Protein AF-A0A4Z2E9A9-F1 (afdb_monomer_lite)

Structure (mmCIF, N/CA/C/O backbone):
data_AF-A0A4Z2E9A9-F1
#
_entry.id   AF-A0A4Z2E9A9-F1
#
loop_
_atom_site.group_PDB
_atom_site.id
_atom_site.type_symbol
_atom_site.label_atom_id
_atom_site.label_alt_id
_atom_site.label_comp_id
_atom_site.label_asym_id
_atom_site.label_entity_id
_atom_site.label_seq_id
_atom_site.pdbx_PDB_ins_code
_atom_site.Cartn_x
_atom_site.Cartn_y
_atom_site.Cartn_z
_atom_site.occupancy
_atom_site.B_iso_or_equiv
_atom_site.auth_seq_id
_atom_site.auth_comp_id
_atom_site.auth_asym_id
_atom_site.auth_atom_id
_atom_site.pdbx_PDB_model_num
ATOM 1 N N . MET A 1 1 ? -1.403 -3.899 1.036 1.00 85.69 1 MET A N 1
ATOM 2 C CA . MET A 1 1 ? -2.211 -3.159 2.033 1.00 85.69 1 MET A CA 1
ATOM 3 C C . MET A 1 1 ? -3.694 -3.458 1.893 1.00 85.69 1 MET A C 1
ATOM 5 O O . MET A 1 1 ? -4.265 -3.889 2.880 1.00 85.69 1 MET A O 1
ATOM 9 N N . GLU A 1 2 ? -4.289 -3.338 0.698 1.00 89.44 2 GLU A N 1
ATOM 10 C CA . GLU A 1 2 ? -5.699 -3.703 0.444 1.00 89.44 2 GLU A CA 1
ATOM 11 C C . GLU A 1 2 ? -6.077 -5.067 1.043 1.00 89.44 2 GLU A C 1
ATOM 13 O O . GL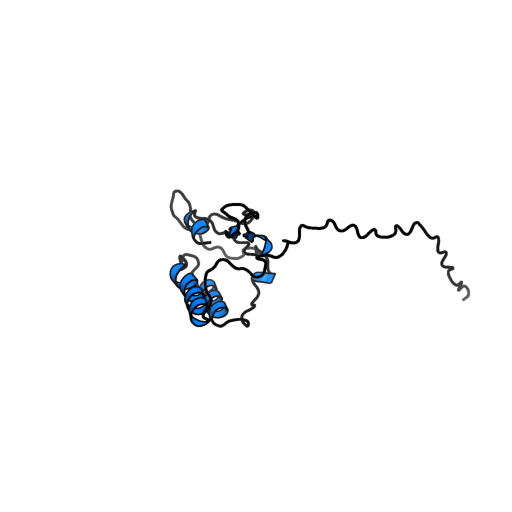U A 1 2 ? -6.963 -5.142 1.886 1.00 89.44 2 GLU A O 1
ATOM 18 N N . PHE A 1 3 ? -5.313 -6.122 0.733 1.00 89.25 3 PHE A N 1
ATOM 19 C CA . PHE A 1 3 ? -5.528 -7.458 1.303 1.00 89.25 3 PHE A CA 1
ATOM 20 C C . PHE A 1 3 ? -5.547 -7.482 2.843 1.00 89.25 3 PHE A C 1
ATOM 22 O O . PHE A 1 3 ? -6.377 -8.162 3.437 1.00 89.25 3 PHE A O 1
ATOM 29 N N . VAL A 1 4 ? -4.676 -6.719 3.510 1.00 87.12 4 VAL A N 1
ATOM 30 C CA . VAL A 1 4 ? -4.646 -6.648 4.982 1.00 87.12 4 VAL A CA 1
ATOM 31 C C . VAL A 1 4 ? -5.942 -6.023 5.509 1.00 87.12 4 VAL A C 1
ATOM 33 O O . VAL A 1 4 ? -6.537 -6.540 6.450 1.00 87.12 4 VAL A O 1
ATOM 36 N N . HIS A 1 5 ? -6.441 -4.981 4.844 1.00 87.56 5 HIS A N 1
ATOM 37 C CA . HIS A 1 5 ? -7.685 -4.318 5.232 1.00 87.56 5 HIS A CA 1
ATOM 38 C C . HIS A 1 5 ? -8.920 -5.185 4.923 1.00 87.56 5 HIS A C 1
ATOM 40 O O . HIS A 1 5 ? -9.870 -5.173 5.699 1.00 87.56 5 HIS A O 1
ATOM 46 N N . THR A 1 6 ? -8.894 -6.034 3.881 1.00 87.69 6 THR A N 1
ATOM 47 C CA . THR A 1 6 ? -9.963 -7.041 3.660 1.00 87.69 6 THR A CA 1
ATOM 48 C C . THR A 1 6 ? -10.072 -8.068 4.789 1.00 87.69 6 THR A C 1
ATOM 50 O O . THR A 1 6 ? -11.108 -8.706 4.949 1.00 87.69 6 THR A O 1
ATOM 53 N N . ARG A 1 7 ? -9.012 -8.217 5.592 1.00 88.44 7 ARG A N 1
ATOM 54 C CA . ARG A 1 7 ? -8.975 -9.052 6.799 1.00 88.44 7 ARG A CA 1
ATOM 55 C C . ARG A 1 7 ? -9.305 -8.260 8.069 1.00 88.44 7 ARG A C 1
ATOM 57 O O . ARG A 1 7 ? -8.979 -8.724 9.152 1.00 88.44 7 ARG A O 1
ATOM 64 N N . SER A 1 8 ? -9.900 -7.073 7.938 1.00 87.06 8 SER A N 1
ATOM 65 C CA . SER A 1 8 ? -10.233 -6.170 9.047 1.00 87.06 8 SER A CA 1
ATOM 66 C C . SER A 1 8 ? -9.033 -5.662 9.860 1.00 87.06 8 SER A C 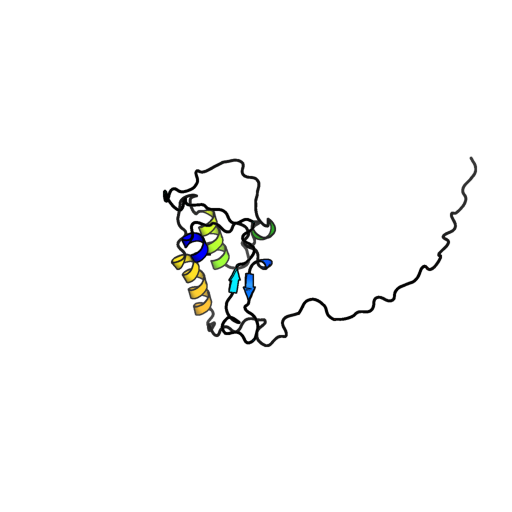1
ATOM 68 O O . SER A 1 8 ? -9.199 -5.171 10.977 1.00 87.06 8 SER A O 1
ATOM 70 N N . LEU A 1 9 ? -7.817 -5.715 9.304 1.00 86.19 9 LEU A N 1
ATOM 71 C CA . LEU A 1 9 ? -6.591 -5.279 9.977 1.00 86.19 9 LEU A CA 1
ATOM 72 C C . LEU A 1 9 ? -6.044 -3.973 9.388 1.00 86.19 9 LEU A C 1
ATOM 74 O O . LEU A 1 9 ? -6.001 -3.790 8.173 1.00 86.19 9 LEU A O 1
ATOM 78 N N . ILE A 1 10 ? -5.533 -3.104 10.258 1.00 85.56 10 ILE A N 1
ATOM 79 C CA . ILE A 1 10 ? -4.624 -2.006 9.909 1.00 85.56 10 ILE A CA 1
ATOM 80 C C . ILE A 1 10 ? -3.206 -2.377 10.332 1.00 85.56 10 ILE A C 1
ATOM 82 O O . ILE A 1 10 ? -2.979 -2.839 11.446 1.00 85.56 10 ILE A O 1
ATOM 86 N N . TYR A 1 11 ? -2.237 -2.167 9.446 1.00 82.56 11 TYR A N 1
ATOM 87 C CA . TYR A 1 11 ? -0.860 -2.627 9.651 1.00 82.56 11 TYR A CA 1
ATOM 88 C C . TYR A 1 11 ? -0.020 -1.707 10.563 1.00 82.56 11 TYR A C 1
ATOM 90 O O . TYR A 1 11 ? 0.796 -2.184 11.341 1.00 82.56 11 TYR A O 1
ATOM 98 N N . ARG A 1 12 ? -0.269 -0.390 10.521 1.00 83.56 12 ARG A N 1
ATOM 99 C CA . ARG A 1 12 ? 0.315 0.670 11.378 1.00 83.56 12 ARG A CA 1
ATOM 100 C C . ARG A 1 12 ? 1.842 0.864 11.376 1.00 83.56 12 ARG A C 1
ATOM 102 O O . ARG A 1 12 ? 2.274 1.899 11.868 1.00 83.56 12 ARG A O 1
ATOM 109 N N . ASP A 1 13 ? 2.649 -0.026 10.799 1.00 81.25 13 ASP A N 1
ATOM 110 C CA . ASP A 1 13 ? 4.117 0.130 10.762 1.00 81.25 13 ASP A CA 1
ATOM 111 C C . ASP A 1 13 ? 4.704 -0.001 9.353 1.00 81.25 13 ASP A C 1
ATOM 113 O O . ASP A 1 13 ? 5.569 -0.827 9.070 1.00 81.25 13 ASP A O 1
ATOM 117 N N . VAL A 1 14 ? 4.192 0.813 8.426 1.00 81.06 14 VAL A N 1
ATOM 118 C CA . VAL A 1 14 ? 4.678 0.846 7.041 1.00 81.06 14 VAL A CA 1
ATOM 119 C C . VAL A 1 14 ? 6.095 1.417 7.008 1.00 81.06 14 VAL A C 1
ATOM 121 O O . VAL A 1 14 ? 6.292 2.617 7.199 1.00 81.06 14 VAL A O 1
ATOM 124 N N . LYS A 1 15 ? 7.072 0.553 6.730 1.00 79.75 15 LYS A N 1
ATOM 125 C CA . LYS A 1 15 ? 8.484 0.908 6.576 1.00 79.75 15 LYS A CA 1
ATOM 126 C C . LYS A 1 15 ? 9.186 -0.091 5.638 1.00 79.75 15 LYS A C 1
ATOM 128 O O . LYS A 1 15 ? 8.792 -1.258 5.654 1.00 79.75 15 LYS A O 1
ATOM 133 N N . PRO A 1 16 ? 10.170 0.319 4.811 1.00 82.69 16 PRO A N 1
ATOM 134 C CA . PRO A 1 16 ? 10.850 -0.541 3.836 1.00 82.69 16 PRO A CA 1
ATOM 135 C C . PRO A 1 16 ? 11.395 -1.843 4.425 1.00 82.69 16 PRO A C 1
ATOM 137 O O . PRO A 1 16 ? 11.359 -2.875 3.769 1.00 82.69 16 PRO A O 1
ATOM 140 N N . GLU A 1 17 ? 11.842 -1.811 5.679 1.00 84.88 17 GLU A N 1
ATOM 141 C CA . GLU A 1 17 ? 12.412 -2.955 6.393 1.00 84.88 17 GLU A CA 1
ATOM 142 C C . GLU A 1 17 ? 11.396 -4.092 6.594 1.00 84.88 17 GLU A C 1
ATOM 144 O O . GLU A 1 17 ? 11.781 -5.252 6.724 1.00 84.88 17 GLU A O 1
ATOM 149 N N . ASN A 1 18 ? 10.098 -3.771 6.574 1.00 88.88 18 ASN A N 1
ATOM 150 C CA . ASN A 1 18 ? 9.017 -4.741 6.710 1.00 88.88 18 ASN A CA 1
ATOM 151 C C . ASN A 1 18 ? 8.511 -5.301 5.367 1.00 88.88 18 ASN A C 1
ATOM 153 O O . ASN A 1 18 ? 7.562 -6.092 5.345 1.00 88.88 18 ASN A O 1
ATOM 157 N N . PHE A 1 19 ? 9.123 -4.907 4.248 1.00 91.25 19 PHE A N 1
ATOM 158 C CA . PHE A 1 19 ? 8.822 -5.442 2.925 1.00 91.25 19 PHE A CA 1
ATOM 159 C C . PHE A 1 19 ? 9.995 -6.287 2.437 1.00 91.25 19 PHE A C 1
ATOM 161 O O . PHE A 1 19 ? 11.098 -5.787 2.234 1.00 91.25 19 PHE A O 1
ATOM 168 N N . LEU A 1 20 ? 9.755 -7.581 2.235 1.00 90.31 20 LEU A N 1
ATOM 169 C CA . LEU A 1 20 ? 10.768 -8.524 1.771 1.00 90.31 20 LEU A CA 1
ATOM 170 C C . LEU A 1 20 ? 10.451 -9.018 0.366 1.00 90.31 20 LEU A C 1
ATOM 172 O O . LEU A 1 20 ? 9.293 -9.195 0.005 1.00 90.31 20 LEU A O 1
ATOM 176 N N . VAL A 1 21 ? 11.492 -9.292 -0.410 1.00 90.25 21 VAL A N 1
ATOM 177 C CA . VAL A 1 21 ? 11.375 -9.946 -1.715 1.00 90.25 21 VAL A CA 1
ATOM 178 C C . VAL A 1 21 ? 11.498 -11.458 -1.522 1.00 90.25 21 VAL A C 1
ATOM 180 O O . VAL A 1 21 ? 12.251 -11.927 -0.664 1.00 90.25 21 VAL A O 1
ATOM 183 N N . GLY A 1 22 ? 10.748 -12.245 -2.296 1.00 87.06 22 GLY A N 1
ATOM 184 C CA . GLY A 1 22 ? 10.853 -13.702 -2.237 1.00 87.06 22 GLY A CA 1
ATOM 185 C C . GLY A 1 22 ? 12.259 -14.224 -2.562 1.00 87.06 22 GLY A C 1
ATOM 186 O O . GLY A 1 22 ? 13.059 -13.578 -3.234 1.00 87.06 22 GLY A O 1
ATOM 187 N N . ARG A 1 23 ? 12.564 -15.439 -2.089 1.00 85.69 23 ARG A N 1
ATOM 188 C CA . ARG A 1 23 ? 13.898 -16.040 -2.255 1.00 85.69 23 ARG A CA 1
ATOM 189 C C . ARG A 1 23 ? 14.266 -16.212 -3.740 1.00 85.69 23 ARG A C 1
ATOM 191 O O . ARG A 1 23 ? 13.400 -16.683 -4.493 1.00 85.69 23 ARG A O 1
ATOM 198 N N . PRO A 1 24 ? 15.525 -15.930 -4.136 1.00 84.19 24 PRO A N 1
ATOM 199 C CA . PRO A 1 24 ? 16.020 -16.210 -5.483 1.00 84.19 24 PRO A CA 1
ATOM 200 C C . PRO A 1 24 ? 15.788 -17.670 -5.882 1.00 84.19 24 PRO A C 1
ATOM 202 O O . PRO A 1 24 ? 15.933 -18.571 -5.054 1.00 84.19 24 PRO A O 1
ATOM 205 N N . GLY A 1 25 ? 15.389 -17.907 -7.132 1.00 82.25 25 GLY A N 1
ATOM 206 C CA . GLY A 1 25 ? 15.112 -19.250 -7.655 1.00 82.25 25 GLY A CA 1
ATOM 207 C C . GLY A 1 25 ? 13.760 -19.839 -7.232 1.00 82.25 25 GLY A C 1
ATOM 208 O O . GLY A 1 25 ? 13.414 -20.943 -7.645 1.00 82.25 25 GLY A O 1
ATOM 209 N N . SER A 1 26 ? 12.958 -19.122 -6.435 1.00 88.31 26 SER A N 1
ATOM 210 C CA . SER A 1 26 ? 11.581 -19.525 -6.127 1.00 88.31 26 SER A CA 1
ATOM 211 C C . SER A 1 26 ? 10.576 -18.892 -7.093 1.00 88.31 26 SER A C 1
ATOM 213 O O . SER A 1 26 ? 10.782 -17.784 -7.585 1.00 88.31 26 SER A O 1
ATOM 215 N N . LYS A 1 27 ? 9.403 -19.522 -7.267 1.00 88.19 27 LYS A N 1
ATOM 216 C CA . LYS A 1 27 ? 8.270 -18.945 -8.027 1.00 88.19 27 LYS A CA 1
ATOM 217 C C . LYS A 1 27 ? 7.798 -17.579 -7.499 1.00 88.19 27 LYS A C 1
ATOM 219 O O . LYS A 1 27 ? 7.030 -16.901 -8.166 1.00 88.19 27 LYS A O 1
ATOM 224 N N . ARG A 1 28 ? 8.217 -17.187 -6.289 1.00 86.56 28 ARG A N 1
ATOM 225 C CA . ARG A 1 28 ? 7.824 -15.938 -5.621 1.00 86.56 28 ARG A CA 1
ATOM 226 C C . ARG A 1 28 ? 8.952 -14.908 -5.570 1.00 86.56 28 ARG A C 1
ATOM 228 O O . ARG A 1 28 ? 8.810 -13.927 -4.850 1.00 86.56 28 ARG A O 1
ATOM 235 N N . GLN A 1 29 ? 10.053 -15.109 -6.301 1.00 86.56 29 GLN A N 1
ATOM 236 C CA . GLN A 1 29 ? 11.220 -14.217 -6.258 1.00 86.56 29 GLN A CA 1
ATOM 237 C C . GLN A 1 29 ? 10.919 -12.766 -6.668 1.00 86.56 29 GLN A C 1
ATOM 239 O O . GLN A 1 29 ? 11.644 -11.867 -6.276 1.00 86.56 29 GLN A O 1
ATOM 244 N N . HIS A 1 30 ? 9.847 -12.526 -7.429 1.00 85.94 30 HIS A N 1
ATOM 245 C CA . HIS A 1 30 ? 9.408 -11.183 -7.834 1.00 85.94 30 HIS A CA 1
ATOM 246 C C . HIS A 1 30 ? 8.219 -10.667 -7.009 1.00 85.94 30 HIS A C 1
ATOM 248 O O . HIS A 1 30 ? 7.629 -9.639 -7.320 1.00 85.94 30 HIS A O 1
ATOM 254 N N . THR A 1 31 ? 7.811 -11.401 -5.972 1.00 88.19 31 THR A N 1
ATOM 255 C CA . THR A 1 31 ? 6.717 -10.996 -5.088 1.00 88.19 31 THR A CA 1
ATOM 256 C C . THR A 1 31 ? 7.277 -10.232 -3.894 1.00 88.19 31 THR A C 1
ATOM 258 O O . THR A 1 31 ? 8.219 -10.701 -3.257 1.00 88.19 31 THR A O 1
ATOM 261 N N . ILE A 1 32 ? 6.660 -9.091 -3.578 1.00 89.69 32 ILE A N 1
ATOM 262 C CA . ILE A 1 32 ? 6.896 -8.347 -2.339 1.00 89.69 32 ILE A CA 1
ATOM 263 C C . ILE A 1 32 ? 5.962 -8.892 -1.255 1.00 89.69 32 ILE A C 1
ATOM 265 O O . ILE A 1 32 ? 4.742 -8.957 -1.431 1.00 89.69 32 ILE A O 1
ATOM 269 N N . HIS A 1 33 ? 6.533 -9.262 -0.117 1.00 91.56 33 HIS A N 1
ATOM 270 C CA . HIS A 1 33 ? 5.843 -9.768 1.061 1.00 91.56 33 HIS A CA 1
ATOM 271 C C . HIS A 1 33 ? 5.897 -8.735 2.175 1.00 91.56 33 HIS A C 1
ATOM 273 O O . HIS A 1 33 ? 6.923 -8.099 2.385 1.00 91.56 33 HIS A O 1
ATOM 279 N N . ILE A 1 34 ? 4.800 -8.607 2.914 1.00 90.69 34 ILE A N 1
ATOM 280 C CA . ILE A 1 34 ? 4.731 -7.784 4.123 1.00 90.69 34 ILE A CA 1
ATOM 281 C C . ILE A 1 34 ? 4.955 -8.706 5.321 1.00 90.69 34 ILE A C 1
ATOM 283 O O . ILE A 1 34 ? 4.315 -9.757 5.408 1.00 90.69 34 ILE A O 1
ATOM 287 N N . ILE A 1 35 ? 5.852 -8.320 6.223 1.00 90.44 35 ILE A N 1
ATOM 288 C CA . ILE A 1 35 ? 6.155 -9.036 7.470 1.00 90.44 35 ILE A CA 1
ATOM 289 C C . ILE A 1 35 ? 5.880 -8.147 8.689 1.00 90.44 35 ILE A C 1
ATOM 291 O O . ILE A 1 35 ? 5.406 -7.033 8.532 1.00 90.44 35 ILE A O 1
ATOM 295 N N . ASP A 1 36 ? 6.158 -8.635 9.898 1.00 87.88 36 ASP A N 1
ATOM 296 C CA . ASP A 1 36 ? 6.070 -7.863 11.147 1.00 87.88 36 ASP A CA 1
ATOM 297 C C . ASP A 1 36 ? 4.698 -7.205 11.398 1.00 87.88 36 ASP A C 1
ATOM 299 O O . ASP A 1 36 ? 4.498 -6.000 11.269 1.00 87.88 36 ASP A O 1
ATOM 303 N N . PHE A 1 37 ? 3.719 -8.031 11.773 1.00 88.12 37 PHE A N 1
ATOM 304 C CA . PHE A 1 37 ? 2.381 -7.583 12.171 1.00 88.12 37 PHE A CA 1
ATOM 305 C C . PHE A 1 37 ? 2.300 -7.245 13.671 1.00 88.12 37 PHE A C 1
ATOM 307 O O . PHE A 1 37 ? 1.198 -7.146 14.207 1.00 88.12 37 PHE A O 1
ATOM 314 N N . GLY A 1 38 ? 3.430 -7.054 14.366 1.00 87.00 38 GLY A N 1
ATOM 315 C CA . GLY A 1 38 ? 3.452 -6.807 15.816 1.00 87.00 38 GLY A CA 1
ATOM 316 C C . GLY A 1 38 ? 2.718 -5.529 16.237 1.00 87.00 38 GLY A C 1
ATOM 317 O O . GLY A 1 38 ? 2.191 -5.440 17.344 1.00 87.00 38 GLY A O 1
ATOM 318 N N . LEU A 1 39 ? 2.620 -4.554 15.327 1.00 83.12 39 LEU A N 1
ATOM 319 C CA . LEU A 1 39 ? 1.835 -3.334 15.502 1.00 83.12 39 LEU A CA 1
ATOM 320 C C . LEU A 1 39 ? 0.502 -3.366 14.753 1.00 83.12 39 LEU A C 1
ATOM 322 O O . LEU A 1 39 ? -0.248 -2.393 14.829 1.00 83.12 39 LEU A O 1
ATOM 326 N N . ALA A 1 40 ? 0.144 -4.454 14.074 1.00 87.38 40 ALA A N 1
ATOM 327 C CA . ALA A 1 40 ? -1.150 -4.536 13.417 1.00 87.38 40 ALA A CA 1
ATOM 328 C C . ALA A 1 40 ? -2.286 -4.476 14.449 1.00 87.38 40 ALA A C 1
ATOM 330 O O . ALA A 1 40 ? -2.127 -4.827 15.619 1.00 87.38 40 ALA A O 1
ATOM 331 N N . LYS A 1 41 ? -3.438 -3.957 14.039 1.00 85.44 41 LYS A N 1
ATOM 332 C CA . LYS A 1 41 ? -4.615 -3.876 14.898 1.00 85.44 41 LYS A CA 1
ATOM 333 C C . LYS A 1 41 ? -5.876 -4.116 14.092 1.00 85.44 41 LYS A C 1
ATOM 335 O O . LYS A 1 41 ? -5.989 -3.641 12.971 1.00 85.44 41 LYS A O 1
ATOM 340 N N . GLU A 1 42 ? -6.835 -4.801 14.689 1.00 87.00 42 GLU A N 1
ATOM 341 C CA . GLU A 1 42 ? -8.172 -4.912 14.131 1.00 87.00 42 GLU A CA 1
ATOM 342 C C . GLU A 1 42 ? -8.903 -3.565 14.201 1.00 87.00 42 GLU A C 1
ATOM 344 O O . GLU A 1 42 ? -8.980 -2.932 15.261 1.00 87.00 42 GLU A O 1
ATOM 349 N N . TYR A 1 43 ? -9.365 -3.090 13.045 1.00 84.94 43 TYR A N 1
ATOM 350 C CA . TYR A 1 43 ? -10.068 -1.810 12.916 1.00 84.94 43 TYR A CA 1
ATOM 351 C C . TYR A 1 43 ? -11.564 -1.984 12.646 1.00 84.94 43 TYR A C 1
ATOM 353 O O . TYR A 1 43 ? -12.338 -1.067 12.915 1.00 84.94 43 TYR A O 1
ATOM 361 N N . ILE A 1 44 ? -11.968 -3.164 12.176 1.00 87.00 44 ILE A N 1
ATOM 362 C CA . ILE A 1 44 ? -13.359 -3.576 12.012 1.00 87.00 44 ILE A CA 1
ATOM 363 C C . ILE A 1 44 ? -13.547 -4.863 12.803 1.00 87.00 44 ILE A C 1
ATOM 365 O O . ILE A 1 44 ? -12.834 -5.830 12.574 1.00 87.00 44 ILE A O 1
ATOM 369 N N . ASP A 1 45 ? -14.518 -4.885 13.703 1.00 86.00 45 ASP A N 1
ATOM 370 C CA . ASP A 1 45 ? -14.920 -6.105 14.395 1.00 86.00 45 ASP A CA 1
ATOM 371 C C . ASP A 1 45 ? -15.355 -7.172 13.363 1.00 86.00 45 ASP A C 1
ATOM 373 O O . ASP A 1 45 ? -16.175 -6.883 12.480 1.00 86.00 45 ASP A O 1
ATOM 377 N N . PRO A 1 46 ? -14.801 -8.394 13.409 1.00 81.81 46 PRO A N 1
ATOM 378 C CA . PRO A 1 46 ? -15.003 -9.381 12.360 1.00 81.81 46 PRO A CA 1
ATOM 379 C C . PRO A 1 46 ? -16.420 -9.960 12.390 1.00 81.81 46 PRO A C 1
ATOM 381 O O . PRO A 1 46 ? -16.909 -10.378 11.334 1.00 81.81 46 PRO A O 1
ATOM 384 N N . GLU A 1 47 ? -17.076 -9.931 13.550 1.00 87.94 47 GLU A N 1
ATOM 385 C CA . GLU A 1 47 ? -18.420 -10.443 13.795 1.00 87.94 47 GLU A CA 1
ATOM 386 C C . GLU A 1 47 ? -19.462 -9.340 13.592 1.00 87.94 47 GLU A C 1
ATOM 388 O O . GLU A 1 47 ? -20.367 -9.480 12.771 1.00 87.94 47 GLU A O 1
ATOM 393 N N . THR A 1 48 ? -19.295 -8.192 14.254 1.00 89.62 48 THR A N 1
ATOM 394 C CA . THR A 1 48 ? -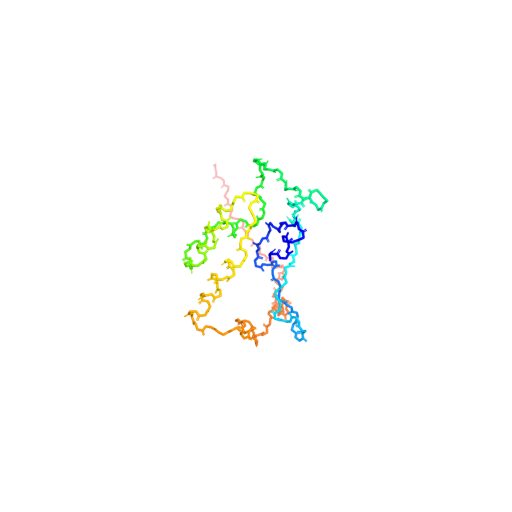20.288 -7.105 14.200 1.00 89.62 48 THR A CA 1
ATOM 395 C C . THR A 1 48 ? -20.131 -6.187 12.989 1.00 89.62 48 THR A C 1
ATOM 397 O O . THR A 1 48 ? -21.005 -5.357 12.732 1.00 89.62 48 THR A O 1
ATOM 400 N N . LYS A 1 49 ? -19.014 -6.293 12.253 1.00 85.81 49 LYS A N 1
ATOM 401 C CA . LYS A 1 49 ? -18.608 -5.384 11.162 1.00 85.81 49 LYS A CA 1
ATOM 402 C C . LYS A 1 49 ? -18.566 -3.909 11.563 1.00 85.81 49 LYS A C 1
ATOM 404 O O . LYS A 1 49 ? -18.493 -3.034 10.700 1.00 85.81 49 LYS A O 1
ATOM 409 N N . LYS A 1 50 ? -18.571 -3.611 12.866 1.00 87.75 50 LYS A N 1
ATOM 410 C CA . LYS A 1 50 ? -18.475 -2.244 13.373 1.00 87.75 50 LYS A CA 1
ATOM 411 C C . LYS A 1 50 ? -17.028 -1.787 13.383 1.00 87.75 50 LYS A C 1
ATOM 413 O O . LYS A 1 50 ? -16.127 -2.505 13.812 1.00 87.75 50 LYS A O 1
ATOM 418 N N . HIS A 1 51 ? -16.819 -0.561 12.929 1.00 88.88 51 HIS A N 1
ATOM 419 C CA . HIS A 1 51 ? -15.521 0.084 13.000 1.00 88.88 51 HIS A CA 1
ATOM 420 C C . HIS A 1 51 ? -15.183 0.457 14.449 1.00 88.88 51 HIS A C 1
ATOM 422 O O . HIS A 1 51 ? -16.071 0.796 15.237 1.00 88.88 51 HIS A O 1
ATOM 428 N N . ILE A 1 52 ? -13.895 0.446 14.797 1.00 86.50 52 ILE A N 1
ATOM 429 C CA . ILE A 1 52 ? -13.432 0.967 16.086 1.00 86.50 52 ILE A CA 1
ATOM 430 C C . ILE A 1 52 ? -13.911 2.417 16.269 1.00 86.50 52 ILE A C 1
ATOM 432 O O . ILE A 1 52 ? -13.929 3.173 15.300 1.00 86.50 52 ILE A O 1
ATOM 436 N N . PRO A 1 53 ? -14.295 2.843 17.480 1.00 84.56 53 PRO A N 1
ATOM 437 C CA . PRO A 1 53 ? -14.656 4.233 17.716 1.00 84.56 53 PRO A CA 1
ATOM 438 C C . PRO A 1 53 ? -13.418 5.129 17.636 1.00 84.56 53 PRO A C 1
ATOM 440 O O . PRO A 1 53 ? -12.306 4.717 17.996 1.00 84.56 53 PRO A O 1
ATOM 443 N N . TYR A 1 54 ? -13.628 6.371 17.205 1.00 80.75 54 TYR A N 1
ATOM 444 C CA . TYR A 1 54 ? -12.609 7.410 17.282 1.00 80.75 54 TYR A CA 1
ATOM 445 C C . TYR A 1 54 ? -12.171 7.615 18.741 1.00 80.75 54 TYR A C 1
ATOM 447 O O . TYR A 1 54 ? -12.985 7.545 19.664 1.00 80.75 54 TYR A O 1
ATOM 455 N N . ARG A 1 55 ? -10.869 7.819 18.965 1.00 78.06 55 ARG A N 1
ATOM 456 C CA . ARG A 1 55 ? -10.301 8.122 20.286 1.00 78.06 55 ARG A CA 1
ATOM 457 C C . ARG A 1 55 ? -9.196 9.158 20.142 1.00 78.06 55 ARG A C 1
ATOM 459 O O . ARG A 1 55 ? -8.235 8.917 19.412 1.00 78.06 55 ARG A O 1
ATOM 466 N N . GLU A 1 56 ? -9.305 10.247 20.890 1.00 71.88 56 GLU A N 1
ATOM 467 C CA . GLU A 1 56 ? -8.251 11.255 21.024 1.00 71.88 56 GLU A CA 1
ATOM 468 C C . GLU A 1 56 ? -7.144 10.764 21.982 1.00 71.88 56 GLU A C 1
ATOM 470 O O . GLU A 1 56 ? -7.330 9.801 22.729 1.00 71.88 56 GLU A O 1
ATOM 475 N N . HIS A 1 57 ? -5.960 11.384 21.926 1.00 67.25 57 HIS A N 1
ATOM 476 C CA . HIS A 1 57 ? -4.797 11.086 22.788 1.00 67.25 57 HIS A CA 1
ATOM 477 C C . HIS A 1 57 ? -4.167 9.686 22.649 1.00 67.25 57 HIS A C 1
ATOM 479 O O . HIS A 1 57 ? -3.663 9.103 23.611 1.00 67.25 57 HIS A O 1
ATOM 485 N N . LYS A 1 58 ? -4.125 9.132 21.435 1.00 64.50 58 LYS A N 1
ATOM 486 C CA . LYS A 1 58 ? -3.274 7.966 21.149 1.00 64.50 58 LYS A CA 1
ATOM 487 C C . LYS A 1 58 ? -1.802 8.380 21.172 1.00 64.50 58 LYS A C 1
ATOM 489 O O . LYS A 1 58 ? -1.427 9.342 20.506 1.00 64.50 58 LYS A O 1
ATOM 494 N N . SER A 1 59 ? -0.961 7.617 21.870 1.00 58.81 59 SER A N 1
ATOM 495 C CA . SER A 1 59 ? 0.487 7.703 21.680 1.00 58.81 59 SER A CA 1
ATOM 496 C C . SER A 1 59 ? 0.821 7.455 20.207 1.00 58.81 59 SER A C 1
ATOM 498 O O . SER A 1 59 ? 0.226 6.585 19.559 1.00 58.81 59 SER A O 1
ATOM 500 N N . LEU A 1 60 ? 1.743 8.252 19.660 1.00 60.19 60 LEU A N 1
ATOM 501 C CA . LEU A 1 60 ? 2.223 8.073 18.293 1.00 60.19 60 LEU A CA 1
ATOM 502 C C . LEU A 1 60 ? 2.788 6.646 18.181 1.00 60.19 60 LEU A C 1
ATOM 504 O O . LEU A 1 60 ? 3.701 6.282 18.919 1.00 60.19 60 LEU A O 1
ATOM 508 N N . THR A 1 61 ? 2.213 5.821 17.308 1.00 62.06 61 THR A N 1
ATOM 509 C CA . THR A 1 61 ? 2.670 4.443 17.068 1.00 62.06 61 THR A CA 1
ATOM 510 C C . THR A 1 61 ? 3.133 4.325 15.620 1.00 62.06 61 THR A C 1
ATOM 512 O O . THR A 1 61 ? 2.508 4.906 14.737 1.00 62.06 61 THR A O 1
ATOM 515 N N . GLY A 1 62 ? 4.237 3.610 15.390 1.00 61.81 62 GLY A N 1
ATOM 516 C CA . GLY A 1 62 ? 4.877 3.473 14.077 1.00 61.81 62 GLY A CA 1
ATOM 517 C C . GLY A 1 62 ? 6.162 4.297 13.927 1.00 61.81 62 GLY A C 1
ATOM 518 O O . GLY A 1 62 ? 6.518 5.120 14.773 1.00 61.81 62 GLY A O 1
ATOM 519 N N . THR A 1 63 ? 6.887 4.062 12.837 1.00 61.56 63 THR A N 1
ATOM 520 C CA . THR A 1 63 ? 8.200 4.678 12.589 1.00 61.56 63 THR A CA 1
ATOM 521 C C . THR A 1 63 ? 8.079 6.141 12.123 1.00 61.56 63 THR A C 1
ATOM 523 O O . THR A 1 63 ? 7.703 6.416 10.984 1.00 61.56 63 THR A O 1
ATOM 526 N N . ALA A 1 64 ? 8.453 7.100 12.983 1.00 54.62 64 ALA A N 1
ATOM 527 C CA . ALA A 1 64 ? 8.316 8.548 12.738 1.00 54.62 64 ALA A CA 1
ATOM 528 C C . ALA A 1 64 ? 8.981 9.050 11.441 1.00 54.62 64 ALA A C 1
ATOM 530 O O . ALA A 1 64 ? 8.447 9.940 10.781 1.00 54.62 64 ALA A O 1
ATOM 531 N N . ARG A 1 65 ? 10.096 8.427 11.031 1.00 62.03 65 ARG A N 1
ATOM 532 C CA . ARG A 1 65 ? 10.870 8.782 9.827 1.00 62.03 65 ARG A CA 1
ATOM 533 C C . ARG A 1 65 ? 10.055 8.723 8.531 1.00 62.03 65 ARG A C 1
ATOM 535 O O . ARG A 1 65 ? 10.301 9.517 7.633 1.00 62.03 65 ARG A O 1
ATOM 542 N N . TYR A 1 66 ? 9.092 7.807 8.438 1.00 63.72 66 TYR A N 1
ATOM 543 C CA . TYR A 1 66 ? 8.233 7.659 7.258 1.00 63.72 66 TYR A CA 1
ATOM 544 C C . TYR A 1 66 ? 6.895 8.413 7.405 1.00 63.72 66 TYR A C 1
ATOM 546 O O . TYR A 1 66 ? 6.164 8.564 6.430 1.00 63.72 66 TYR A O 1
ATOM 554 N N . MET A 1 67 ? 6.585 8.933 8.604 1.00 57.25 67 MET A N 1
ATOM 555 C CA . MET A 1 67 ? 5.404 9.771 8.874 1.00 57.25 67 MET A CA 1
ATOM 556 C C . MET A 1 67 ? 5.651 11.266 8.608 1.00 57.25 67 MET A C 1
ATOM 558 O O . MET A 1 67 ? 4.712 12.000 8.280 1.00 57.25 67 MET A O 1
ATOM 562 N N . SER A 1 68 ? 6.897 11.737 8.728 1.00 53.44 68 SER A N 1
ATOM 563 C CA . SER A 1 68 ? 7.265 13.139 8.510 1.00 53.44 68 SER A CA 1
ATOM 564 C C . SER A 1 68 ? 7.646 13.409 7.047 1.00 53.44 68 SER A C 1
ATOM 566 O O . SER A 1 68 ? 8.808 13.321 6.675 1.00 53.44 68 SER A O 1
ATOM 568 N N . ILE A 1 69 ? 6.647 13.739 6.225 1.00 55.31 69 ILE A N 1
ATOM 569 C CA . ILE A 1 69 ? 6.734 14.736 5.136 1.00 55.31 69 ILE A CA 1
ATOM 570 C C . ILE A 1 69 ? 8.036 14.672 4.300 1.00 55.31 69 ILE A C 1
ATOM 572 O O . ILE A 1 69 ? 8.913 15.517 4.413 1.00 55.31 69 ILE A O 1
ATOM 576 N N . ASN A 1 70 ? 8.119 13.715 3.373 1.00 52.44 70 ASN A N 1
ATOM 577 C CA . ASN A 1 70 ? 8.979 13.829 2.183 1.00 52.44 70 ASN A CA 1
ATOM 578 C C . ASN A 1 70 ? 8.135 14.262 0.969 1.00 52.44 70 ASN A C 1
ATOM 580 O O . ASN A 1 70 ? 8.124 13.634 -0.088 1.00 52.44 70 ASN A O 1
ATOM 584 N N . THR A 1 71 ? 7.377 15.349 1.127 1.00 49.03 71 THR A N 1
ATOM 585 C CA . THR A 1 71 ? 6.383 15.831 0.148 1.00 49.03 71 THR A CA 1
ATOM 586 C C . THR A 1 71 ? 7.010 16.509 -1.085 1.00 49.03 71 THR A C 1
ATOM 588 O O . THR A 1 71 ? 6.327 17.265 -1.764 1.00 49.03 71 THR A O 1
ATOM 591 N N . HIS A 1 72 ? 8.292 16.296 -1.406 1.00 51.56 72 HIS A N 1
ATOM 592 C CA . HIS A 1 72 ? 8.987 17.038 -2.478 1.00 51.56 72 HIS A CA 1
ATOM 593 C C . HIS A 1 72 ? 9.718 16.182 -3.526 1.00 51.56 72 HIS A C 1
ATOM 595 O O . HIS A 1 72 ? 10.531 16.715 -4.270 1.00 51.56 72 HIS A O 1
ATOM 601 N N . LEU A 1 73 ? 9.416 14.882 -3.650 1.00 56.31 73 LEU A N 1
ATOM 602 C CA . LEU A 1 73 ? 10.080 14.024 -4.653 1.00 56.31 73 LEU A CA 1
ATOM 603 C C . LEU A 1 73 ? 9.189 13.544 -5.815 1.00 56.31 73 LEU A C 1
ATOM 605 O O . LEU A 1 73 ? 9.703 12.957 -6.758 1.00 56.31 73 LEU A O 1
ATOM 609 N N . GLY A 1 74 ? 7.879 13.820 -5.819 1.00 61.38 74 GLY A N 1
ATOM 610 C CA . GLY A 1 74 ? 7.020 13.464 -6.957 1.00 61.38 74 GLY A CA 1
ATOM 611 C C . GLY A 1 74 ? 5.586 13.964 -6.811 1.00 61.38 74 GLY A C 1
ATOM 612 O O . GLY A 1 74 ? 4.996 13.869 -5.734 1.00 61.38 74 GLY A O 1
ATOM 613 N N . LYS A 1 75 ? 5.015 14.504 -7.892 1.00 76.62 75 LYS A N 1
ATOM 614 C CA . LYS A 1 75 ? 3.649 15.060 -7.942 1.00 76.62 75 LYS A CA 1
ATOM 615 C C . LYS A 1 75 ? 2.595 14.017 -7.539 1.00 76.62 75 LYS A C 1
ATOM 617 O O . LYS A 1 75 ? 1.667 14.309 -6.782 1.00 76.62 75 LYS A O 1
ATOM 622 N N . GLU A 1 76 ? 2.782 12.782 -7.983 1.00 79.81 76 GLU A N 1
ATOM 623 C CA . GLU A 1 76 ? 1.949 11.617 -7.692 1.00 79.81 76 GLU A CA 1
ATOM 624 C C . GLU A 1 76 ? 2.135 11.150 -6.245 1.00 79.81 76 GLU A C 1
ATOM 626 O O . GLU A 1 76 ? 1.156 10.941 -5.539 1.00 79.81 76 GLU A O 1
ATOM 631 N N . MET A 1 77 ? 3.371 11.108 -5.737 1.00 74.81 77 MET A N 1
ATOM 632 C CA . MET A 1 77 ? 3.630 10.810 -4.321 1.00 74.81 77 MET A CA 1
ATOM 633 C C . MET A 1 77 ? 2.963 11.841 -3.394 1.00 74.81 77 MET A C 1
ATOM 635 O O . MET A 1 77 ? 2.334 11.480 -2.400 1.00 74.81 77 MET A O 1
ATOM 639 N N . ALA A 1 78 ? 3.031 13.129 -3.739 1.00 75.50 78 ALA A N 1
ATOM 640 C CA . ALA A 1 78 ? 2.345 14.184 -2.997 1.00 75.50 78 ALA A CA 1
ATOM 641 C C . ALA A 1 78 ? 0.815 14.034 -3.062 1.00 75.50 78 ALA A C 1
ATOM 643 O O . ALA A 1 78 ? 0.134 14.225 -2.055 1.00 75.50 78 ALA A O 1
ATOM 644 N N . THR A 1 79 ? 0.273 13.651 -4.222 1.00 81.06 79 THR A N 1
ATOM 645 C CA . THR A 1 79 ? -1.163 13.391 -4.410 1.00 81.06 79 THR A CA 1
ATOM 646 C C . THR A 1 79 ? -1.630 12.196 -3.578 1.00 81.06 79 THR A C 1
ATOM 648 O O . THR A 1 79 ? -2.626 12.308 -2.865 1.00 81.06 79 THR A O 1
ATOM 651 N N . TYR A 1 80 ? -0.869 11.098 -3.580 1.00 80.44 80 TYR A N 1
ATOM 652 C CA . TYR A 1 80 ? -1.101 9.927 -2.735 1.00 80.44 80 TYR A CA 1
ATOM 653 C C . TYR A 1 80 ? -1.114 10.308 -1.249 1.00 80.44 80 TYR A C 1
ATOM 655 O O . TYR A 1 80 ? -2.077 10.022 -0.539 1.00 80.44 80 TYR A O 1
ATOM 663 N N . LEU A 1 81 ? -0.086 11.023 -0.776 1.00 74.81 81 LEU A N 1
ATOM 664 C CA . LEU A 1 81 ? -0.002 11.443 0.625 1.00 74.81 81 LEU A CA 1
ATOM 665 C C . LEU A 1 81 ? -1.139 12.394 1.006 1.00 74.81 81 LEU A C 1
ATOM 667 O O . LEU A 1 81 ? -1.703 12.273 2.091 1.00 74.81 81 LEU A O 1
ATOM 671 N N . ARG A 1 82 ? -1.508 13.328 0.124 1.00 76.31 82 ARG A N 1
ATOM 672 C CA . ARG A 1 82 ? -2.632 14.242 0.357 1.00 76.31 82 ARG A CA 1
ATOM 673 C C . ARG A 1 82 ? -3.960 13.496 0.443 1.00 76.31 82 ARG A C 1
ATOM 675 O O . ARG A 1 82 ? -4.772 13.866 1.284 1.00 76.31 82 ARG A O 1
ATOM 682 N N . TYR A 1 83 ? -4.166 12.479 -0.393 1.00 79.31 83 TYR A N 1
ATOM 683 C CA . TYR A 1 83 ? -5.345 11.617 -0.339 1.00 79.31 83 TYR A CA 1
ATOM 684 C C . TYR A 1 83 ? -5.401 10.870 0.996 1.00 79.31 83 TYR A C 1
ATOM 686 O O . TYR A 1 83 ? -6.334 11.057 1.767 1.00 79.31 83 TYR A O 1
ATOM 694 N N . VAL A 1 84 ? -4.343 10.127 1.335 1.00 75.44 84 VAL A N 1
ATOM 695 C CA . VAL A 1 84 ? -4.304 9.303 2.555 1.00 75.44 84 VAL A CA 1
ATOM 696 C C . VAL A 1 84 ? -4.444 10.141 3.832 1.00 75.44 84 VAL A C 1
ATOM 698 O O . VAL A 1 84 ? -5.052 9.688 4.794 1.00 75.44 84 VAL A O 1
ATOM 701 N N . ARG A 1 85 ? -3.925 11.377 3.853 1.00 69.56 85 ARG A N 1
ATOM 702 C CA . ARG A 1 85 ? -4.064 12.296 5.000 1.00 69.56 85 ARG A CA 1
ATOM 703 C C . ARG A 1 85 ? -5.453 12.921 5.148 1.00 69.56 85 ARG A C 1
ATOM 705 O O . ARG A 1 85 ? -5.713 13.503 6.196 1.00 69.56 85 ARG A O 1
ATOM 712 N N . ARG A 1 86 ? -6.283 12.889 4.103 1.00 73.50 86 ARG A N 1
ATOM 713 C CA . ARG A 1 86 ? -7.635 13.471 4.085 1.00 73.50 86 ARG A CA 1
ATOM 714 C C . ARG A 1 86 ? -8.743 12.435 4.226 1.00 73.50 86 ARG A C 1
ATOM 716 O O . ARG A 1 86 ? -9.886 12.848 4.343 1.00 73.50 86 ARG A O 1
ATOM 723 N N . LEU A 1 87 ? -8.402 11.149 4.196 1.00 75.50 87 LEU A N 1
ATOM 724 C CA . LEU A 1 87 ? -9.358 10.080 4.445 1.00 75.50 87 LEU A CA 1
ATOM 725 C C . LEU A 1 87 ? -9.985 10.257 5.823 1.00 75.50 87 LEU A C 1
ATOM 727 O O . LEU A 1 87 ? -9.266 10.400 6.822 1.00 75.50 87 LEU A O 1
ATOM 731 N N . ASP A 1 88 ? -11.312 10.208 5.868 1.00 74.00 88 ASP A N 1
ATOM 732 C CA . ASP A 1 88 ? -12.019 10.174 7.138 1.00 74.00 88 ASP A CA 1
ATOM 733 C C . ASP A 1 88 ? -11.690 8.880 7.890 1.00 74.00 88 ASP A C 1
ATOM 735 O O . ASP A 1 88 ? -11.387 7.837 7.309 1.00 74.00 88 ASP A O 1
ATOM 739 N N . PHE A 1 89 ? -11.776 8.923 9.220 1.00 75.56 89 PHE A N 1
ATOM 740 C CA . PHE A 1 89 ? -11.395 7.796 10.077 1.00 75.56 89 PHE A CA 1
ATOM 741 C C . PHE A 1 89 ? -12.154 6.494 9.763 1.00 75.56 89 PHE A C 1
ATOM 743 O O . PHE A 1 89 ? -11.625 5.412 10.003 1.00 75.56 89 PHE A O 1
ATOM 750 N N . PHE A 1 90 ? -13.374 6.606 9.235 1.00 79.88 90 PHE A N 1
ATOM 751 C CA . PHE A 1 90 ? -14.243 5.486 8.865 1.00 79.88 90 PHE A CA 1
ATOM 752 C C . PHE A 1 90 ? -14.249 5.195 7.357 1.00 79.88 90 PHE A C 1
ATOM 754 O O . PHE A 1 90 ? -14.918 4.260 6.914 1.00 79.88 90 PHE A O 1
ATOM 761 N N . GLU A 1 91 ? -13.550 6.000 6.557 1.00 81.81 91 GLU A N 1
ATOM 762 C CA . GLU A 1 91 ? -13.578 5.900 5.104 1.00 81.81 91 GLU A CA 1
ATOM 763 C C . GLU A 1 91 ? -12.701 4.746 4.619 1.00 81.81 91 GLU A C 1
ATOM 765 O O . GLU A 1 91 ? -11.552 4.565 5.035 1.00 81.81 91 GLU A O 1
ATOM 770 N N . LYS A 1 92 ? -13.246 3.944 3.703 1.00 83.62 92 LYS A N 1
ATOM 771 C CA . LYS A 1 92 ? -12.473 2.910 3.023 1.00 83.62 92 LYS A CA 1
ATOM 772 C C . LYS A 1 92 ? -11.637 3.577 1.920 1.00 83.62 92 LYS A C 1
ATOM 774 O O . LYS A 1 92 ? -12.232 4.181 1.032 1.00 83.62 92 LYS A O 1
ATOM 779 N N . PRO A 1 93 ? -10.299 3.424 1.912 1.00 87.38 93 PRO A N 1
ATOM 780 C CA . PRO A 1 93 ? -9.472 3.965 0.840 1.00 87.38 93 PRO A CA 1
ATOM 781 C C . PRO A 1 93 ? -9.861 3.392 -0.529 1.00 87.38 93 PRO A C 1
ATOM 783 O O . PRO A 1 93 ? -10.086 2.185 -0.659 1.00 87.38 93 PRO A O 1
ATOM 786 N N . ASP A 1 94 ? -9.846 4.238 -1.555 1.00 90.31 94 ASP A N 1
ATOM 787 C CA . ASP A 1 94 ? -9.952 3.837 -2.956 1.00 90.31 94 ASP A CA 1
ATOM 788 C C . ASP A 1 94 ? -8.590 3.325 -3.450 1.00 90.31 94 ASP A C 1
ATOM 790 O O . ASP A 1 94 ? -7.712 4.077 -3.883 1.00 90.31 94 ASP A O 1
ATOM 794 N N . TYR A 1 95 ? -8.381 2.013 -3.333 1.00 89.62 95 TYR A N 1
ATOM 795 C CA . TYR A 1 95 ? -7.139 1.374 -3.769 1.00 89.62 95 TYR A CA 1
ATOM 796 C C . TYR A 1 95 ? -6.960 1.385 -5.283 1.00 89.62 95 TYR A C 1
ATOM 798 O O . TYR A 1 95 ? -5.814 1.398 -5.735 1.00 89.62 95 TYR A O 1
ATOM 806 N N . ASP A 1 96 ? -8.047 1.377 -6.056 1.00 92.25 96 ASP A N 1
ATOM 807 C CA . ASP A 1 96 ? -7.980 1.408 -7.515 1.00 92.25 96 ASP A CA 1
ATOM 808 C C . ASP A 1 96 ? -7.452 2.762 -7.983 1.00 92.25 96 ASP A C 1
ATOM 810 O O . ASP A 1 96 ? -6.500 2.803 -8.762 1.00 92.25 96 ASP A O 1
ATOM 814 N N . TYR A 1 97 ? -7.964 3.862 -7.425 1.00 90.44 97 TYR A N 1
ATOM 815 C CA . TYR A 1 97 ? -7.449 5.208 -7.673 1.00 90.44 97 TYR A CA 1
ATOM 816 C C . TYR A 1 97 ? -5.968 5.339 -7.298 1.00 90.44 97 TYR A C 1
ATOM 818 O O . TYR A 1 97 ? -5.158 5.834 -8.087 1.00 90.44 97 TYR A O 1
ATOM 826 N N . LEU A 1 98 ? -5.587 4.861 -6.108 1.00 88.75 98 LEU A N 1
ATOM 827 C CA . LEU A 1 98 ? -4.202 4.952 -5.639 1.00 88.75 98 LEU A CA 1
ATOM 828 C C . LEU A 1 98 ? -3.249 4.119 -6.502 1.00 88.75 98 LEU A C 1
ATOM 830 O O . LEU A 1 98 ? -2.142 4.574 -6.783 1.00 88.75 98 LEU A O 1
ATOM 834 N N . ARG A 1 99 ? -3.668 2.925 -6.944 1.00 90.88 99 ARG A N 1
ATOM 835 C CA . ARG A 1 99 ? -2.907 2.114 -7.906 1.00 90.88 99 ARG A CA 1
ATOM 836 C C . ARG A 1 99 ? -2.793 2.838 -9.246 1.00 90.88 99 ARG A C 1
ATOM 838 O O . ARG A 1 99 ? -1.682 2.970 -9.756 1.00 90.88 99 ARG A O 1
ATOM 845 N N . LYS A 1 100 ? -3.910 3.369 -9.754 1.00 91.25 100 LYS A N 1
ATOM 846 C CA . LYS A 1 100 ? -3.987 4.060 -11.045 1.00 91.25 100 LYS A CA 1
ATOM 847 C C . LYS A 1 100 ? -3.037 5.253 -11.129 1.00 91.25 100 LYS A C 1
ATOM 849 O O . LYS A 1 100 ? -2.375 5.445 -12.141 1.00 91.25 100 LYS A O 1
ATOM 854 N N . LEU A 1 101 ? -2.908 6.018 -10.046 1.00 88.56 101 LEU A N 1
ATOM 855 C CA . LEU A 1 101 ? -1.997 7.161 -9.972 1.00 88.56 101 LEU A CA 1
ATOM 856 C C . LEU A 1 101 ? -0.544 6.789 -10.320 1.00 88.56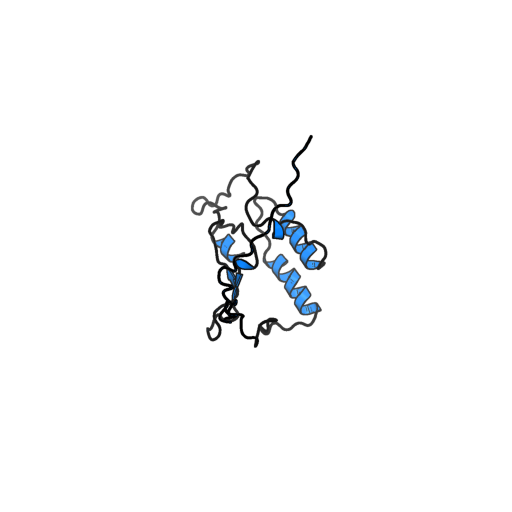 101 LEU A C 1
ATOM 858 O O . LEU A 1 101 ? 0.134 7.534 -11.028 1.00 88.56 101 LEU A O 1
ATOM 862 N N . PHE A 1 102 ? -0.072 5.641 -9.827 1.00 88.00 102 PHE A N 1
ATOM 863 C CA . PHE A 1 102 ? 1.287 5.168 -10.085 1.00 88.00 102 PHE A CA 1
ATOM 864 C C . PHE A 1 102 ? 1.405 4.393 -11.397 1.00 88.00 102 PHE A C 1
ATOM 866 O O . PHE A 1 102 ? 2.425 4.540 -12.062 1.00 88.00 102 PHE A O 1
ATOM 873 N N . THR A 1 103 ? 0.391 3.622 -11.807 1.00 90.38 103 THR A N 1
ATOM 874 C CA . THR A 1 103 ? 0.420 2.938 -13.114 1.00 90.38 103 THR A CA 1
ATOM 875 C C . THR A 1 103 ? 0.402 3.942 -14.262 1.00 90.38 103 THR A C 1
ATOM 877 O O . THR A 1 103 ? 1.239 3.853 -15.147 1.00 90.38 103 THR A O 1
ATOM 880 N N . ASP A 1 104 ? -0.433 4.983 -14.191 1.00 90.50 104 ASP A N 1
ATOM 881 C CA . ASP A 1 104 ? -0.462 6.046 -15.203 1.00 90.50 104 ASP A CA 1
ATOM 882 C C . ASP A 1 104 ? 0.876 6.806 -15.272 1.00 90.50 104 ASP A C 1
ATOM 884 O O . ASP A 1 104 ? 1.272 7.298 -16.326 1.00 90.50 104 ASP A O 1
ATOM 888 N N . LEU A 1 105 ? 1.576 6.979 -14.144 1.00 87.94 105 LEU A N 1
ATOM 889 C CA . LEU A 1 105 ? 2.923 7.562 -14.132 1.00 87.94 105 LEU A CA 1
ATOM 890 C C . LEU A 1 105 ? 3.946 6.620 -14.772 1.00 87.94 105 LEU A C 1
ATOM 892 O O . LEU A 1 105 ? 4.775 7.067 -15.561 1.00 87.94 105 LEU A O 1
ATOM 896 N N . PHE A 1 106 ? 3.876 5.335 -14.434 1.00 88.19 106 PHE A N 1
ATOM 897 C CA . PHE A 1 106 ? 4.751 4.300 -14.970 1.00 88.19 106 PHE A CA 1
ATOM 898 C C . PHE A 1 106 ? 4.633 4.212 -16.499 1.00 88.19 106 PHE A C 1
ATOM 900 O O . PHE A 1 106 ? 5.648 4.267 -17.195 1.00 88.19 106 PHE A O 1
ATOM 907 N N . ASP A 1 107 ? 3.399 4.212 -17.009 1.00 91.31 107 ASP A N 1
ATOM 908 C CA . ASP A 1 107 ? 3.090 4.167 -18.439 1.00 91.31 107 ASP A CA 1
ATOM 909 C C . ASP A 1 107 ? 3.512 5.457 -19.159 1.00 91.31 107 ASP A C 1
ATOM 911 O O . ASP A 1 107 ? 4.133 5.404 -20.220 1.00 91.31 107 ASP A O 1
ATOM 915 N N . ARG A 1 108 ? 3.245 6.639 -18.574 1.00 90.81 108 ARG A N 1
ATOM 916 C CA . ARG A 1 108 ? 3.663 7.937 -19.149 1.00 90.81 108 ARG A CA 1
ATOM 917 C C . ARG A 1 108 ? 5.177 8.079 -19.264 1.00 90.81 108 ARG A C 1
ATOM 919 O O . ARG A 1 108 ? 5.650 8.749 -20.178 1.00 90.81 108 ARG A O 1
ATOM 926 N N . ASN A 1 109 ? 5.922 7.460 -18.355 1.00 88.69 109 ASN A N 1
ATOM 927 C CA . ASN A 1 109 ? 7.380 7.431 -18.404 1.00 88.69 109 ASN A CA 1
ATOM 928 C C . ASN A 1 109 ? 7.921 6.350 -19.360 1.00 88.69 109 ASN A C 1
ATOM 930 O O . ASN A 1 109 ? 9.136 6.229 -19.508 1.00 88.69 109 ASN A O 1
ATOM 934 N N . GLY A 1 110 ? 7.046 5.570 -20.007 1.00 88.88 110 GLY A N 1
ATOM 935 C CA . GLY A 1 110 ? 7.425 4.526 -20.958 1.00 88.88 110 GLY A CA 1
ATOM 936 C C . GLY A 1 110 ? 8.097 3.318 -20.307 1.00 88.88 110 GLY A C 1
ATOM 937 O O . GLY A 1 110 ? 8.836 2.595 -20.975 1.00 88.88 110 GLY A O 1
ATOM 938 N N . HIS A 1 111 ? 7.892 3.109 -19.005 1.00 88.00 111 HIS A N 1
ATOM 939 C CA . HIS A 1 111 ? 8.431 1.941 -18.324 1.00 88.00 111 HIS A CA 1
ATOM 940 C C . HIS A 1 111 ? 7.639 0.683 -18.697 1.00 88.00 111 HIS A C 1
ATOM 942 O O . HIS A 1 111 ? 6.445 0.733 -18.981 1.00 88.00 111 HIS A O 1
ATOM 948 N N . ILE A 1 112 ? 8.312 -0.466 -18.675 1.00 88.88 112 ILE A N 1
ATOM 949 C CA . ILE A 1 112 ? 7.709 -1.769 -18.962 1.00 88.88 112 ILE A CA 1
ATOM 950 C C . ILE A 1 112 ? 7.681 -2.569 -17.667 1.00 88.88 112 ILE A C 1
ATOM 952 O O . ILE A 1 112 ? 8.665 -2.612 -16.934 1.00 88.88 112 ILE A O 1
ATOM 956 N N . PHE A 1 113 ? 6.547 -3.203 -17.372 1.00 86.88 113 PHE A N 1
ATOM 957 C CA . PHE A 1 113 ? 6.397 -4.014 -16.170 1.00 86.88 113 PHE A CA 1
ATOM 958 C C . PHE A 1 113 ? 6.957 -5.425 -16.401 1.00 86.88 113 PHE A C 1
ATOM 960 O O . PHE A 1 113 ? 6.223 -6.385 -16.625 1.00 86.88 113 PHE A O 1
ATOM 967 N N . ASP A 1 114 ? 8.281 -5.541 -16.380 1.00 87.00 114 ASP A N 1
ATOM 968 C CA . ASP A 1 114 ? 9.048 -6.760 -16.672 1.00 87.00 114 ASP A CA 1
ATOM 969 C C . ASP A 1 114 ? 9.612 -7.451 -15.413 1.00 87.00 114 ASP A C 1
ATOM 971 O O . ASP A 1 114 ? 10.353 -8.429 -15.509 1.00 87.00 114 ASP A O 1
ATOM 975 N N . TYR A 1 115 ? 9.250 -6.955 -14.223 1.00 86.06 115 TYR A N 1
ATOM 976 C CA . TYR A 1 115 ? 9.791 -7.377 -12.924 1.00 86.06 115 TYR A CA 1
ATOM 977 C C . TYR A 1 115 ? 11.319 -7.198 -12.784 1.00 86.06 115 TYR A C 1
ATOM 979 O O . TYR A 1 115 ? 11.941 -7.815 -11.906 1.00 86.06 115 TYR A O 1
ATOM 987 N N . GLN A 1 116 ? 11.934 -6.344 -13.610 1.00 85.75 116 GLN A N 1
ATOM 988 C CA . GLN A 1 116 ? 13.333 -5.947 -13.480 1.00 85.75 116 GLN A CA 1
ATOM 989 C C . GLN A 1 116 ? 13.454 -4.803 -12.474 1.00 85.75 116 GLN A C 1
ATOM 991 O O . GLN A 1 116 ? 13.189 -3.641 -12.766 1.00 85.75 116 GLN A O 1
ATOM 996 N N . TYR A 1 117 ? 13.868 -5.143 -11.258 1.00 85.81 117 TYR A N 1
ATOM 997 C CA . TYR A 1 117 ? 14.181 -4.170 -10.220 1.00 85.81 117 TYR A CA 1
ATOM 998 C C . TYR A 1 117 ? 15.671 -3.808 -10.255 1.00 85.81 117 TYR A C 1
ATOM 1000 O O 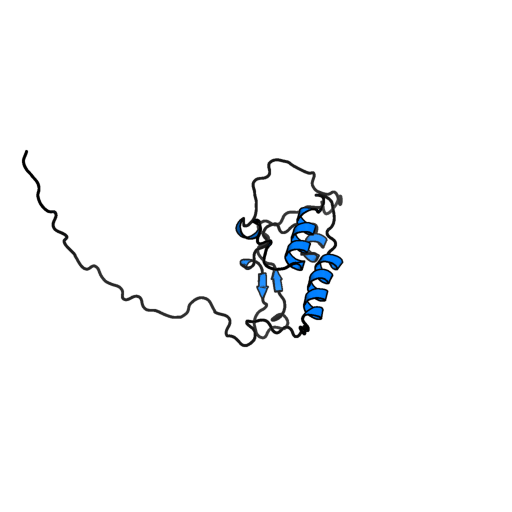. TYR A 1 117 ? 16.489 -4.575 -10.760 1.00 85.81 117 TYR A O 1
ATOM 1008 N N . ASP A 1 118 ? 16.061 -2.701 -9.618 1.00 84.75 118 ASP A N 1
ATOM 1009 C CA . ASP A 1 118 ? 17.461 -2.232 -9.568 1.00 84.75 118 ASP A CA 1
ATOM 1010 C C . ASP A 1 118 ? 18.460 -3.262 -9.005 1.00 84.75 118 ASP A C 1
ATOM 1012 O O . ASP A 1 118 ? 19.674 -3.161 -9.227 1.00 84.75 118 ASP A O 1
ATOM 1016 N N . TRP A 1 119 ? 17.963 -4.230 -8.230 1.00 81.31 119 TRP A N 1
ATOM 1017 C CA . TRP A 1 119 ? 18.736 -5.325 -7.644 1.00 81.31 119 TRP A CA 1
ATOM 1018 C C . TRP A 1 119 ? 18.677 -6.630 -8.451 1.00 81.31 119 TRP A C 1
ATOM 1020 O O . TRP A 1 119 ? 19.374 -7.581 -8.093 1.00 81.31 119 TRP A O 1
ATOM 1030 N N . THR A 1 120 ? 17.882 -6.717 -9.522 1.00 83.06 120 THR A N 1
ATOM 1031 C CA . THR A 1 120 ? 17.846 -7.918 -10.365 1.00 83.06 120 THR A CA 1
ATOM 1032 C C . THR A 1 120 ? 19.214 -8.135 -11.021 1.00 83.06 120 THR A C 1
ATOM 1034 O O . THR A 1 120 ? 19.852 -7.203 -11.501 1.00 83.06 120 THR A O 1
ATOM 1037 N N . GLY A 1 121 ? 19.716 -9.373 -10.978 1.00 76.19 121 GLY A N 1
ATOM 1038 C CA . GLY A 1 121 ? 21.045 -9.729 -11.492 1.00 76.19 121 GLY A CA 1
ATOM 1039 C C . GLY A 1 121 ? 22.223 -9.319 -10.597 1.00 76.19 121 GLY A C 1
ATOM 1040 O O . GLY A 1 121 ? 23.354 -9.716 -10.874 1.00 76.19 121 GLY A O 1
ATOM 1041 N N . LYS A 1 122 ? 21.988 -8.585 -9.501 1.00 77.75 122 LYS A N 1
ATOM 1042 C CA . LYS A 1 122 ? 23.017 -8.277 -8.498 1.00 77.75 122 LYS A CA 1
ATOM 1043 C C . LYS A 1 122 ? 22.976 -9.314 -7.371 1.00 77.75 122 LYS A C 1
ATOM 1045 O O . LYS A 1 122 ? 21.886 -9.737 -6.977 1.00 77.75 122 LYS A O 1
ATOM 1050 N N . PRO A 1 123 ? 24.128 -9.726 -6.810 1.00 72.75 123 PRO A N 1
ATOM 1051 C CA . PRO A 1 123 ? 24.127 -10.542 -5.605 1.00 72.75 123 PRO A CA 1
ATOM 1052 C C . PRO A 1 123 ? 23.431 -9.753 -4.492 1.00 72.75 123 PRO A C 1
ATOM 1054 O O . PRO A 1 123 ? 23.895 -8.681 -4.098 1.00 72.75 123 PRO A O 1
ATOM 1057 N N . LEU A 1 124 ? 22.295 -10.267 -4.008 1.00 67.12 124 LEU A N 1
ATOM 1058 C CA . LEU A 1 124 ? 21.648 -9.725 -2.817 1.00 67.12 124 LEU A CA 1
ATOM 1059 C C . LEU A 1 124 ? 22.685 -9.770 -1.701 1.00 67.12 124 LEU A C 1
ATOM 1061 O O . LEU A 1 124 ? 23.254 -10.830 -1.439 1.00 67.12 124 LEU A O 1
ATOM 1065 N N . VAL A 1 125 ? 22.966 -8.619 -1.091 1.00 64.31 125 VAL A N 1
ATOM 1066 C CA . VAL A 1 125 ? 23.963 -8.513 -0.027 1.00 64.31 125 VAL A CA 1
ATOM 1067 C C . VAL A 1 125 ? 23.485 -9.371 1.142 1.00 64.31 125 VAL A C 1
ATOM 1069 O O . VAL A 1 125 ? 22.702 -8.936 1.982 1.00 64.31 125 VAL A O 1
ATOM 1072 N N . SER A 1 126 ? 23.934 -10.622 1.186 1.00 55.78 126 SER A N 1
ATOM 1073 C CA . SER A 1 126 ? 23.818 -11.473 2.357 1.00 55.78 126 SER A CA 1
ATOM 1074 C C . SER A 1 126 ? 24.604 -10.784 3.462 1.00 55.78 126 SER A C 1
ATOM 1076 O O . SER A 1 126 ? 25.804 -10.537 3.302 1.00 55.78 126 SER A O 1
ATOM 1078 N N . GLY A 1 127 ? 23.927 -10.421 4.550 1.00 47.69 127 GLY A N 1
ATOM 1079 C CA . GLY A 1 127 ? 24.561 -9.816 5.714 1.00 47.69 127 GLY A CA 1
ATOM 1080 C C . GLY A 1 127 ? 25.861 -10.542 6.068 1.00 47.69 127 GLY A C 1
ATOM 1081 O O . GLY A 1 127 ? 25.857 -11.740 6.316 1.00 47.69 127 GLY A O 1
ATOM 1082 N N . ARG A 1 128 ? 26.967 -9.790 6.015 1.00 46.44 128 ARG A N 1
ATOM 1083 C CA . ARG A 1 128 ? 28.324 -10.099 6.495 1.00 46.44 128 ARG A CA 1
ATOM 1084 C C . ARG A 1 128 ? 28.729 -11.580 6.512 1.00 46.44 128 ARG A C 1
ATOM 1086 O O . ARG A 1 128 ? 28.578 -12.287 7.500 1.00 46.44 128 ARG A O 1
ATOM 1093 N N . SER A 1 129 ? 29.482 -11.961 5.490 1.00 39.44 129 SER A N 1
ATOM 1094 C CA . SER A 1 129 ? 30.607 -12.894 5.629 1.00 39.44 129 SER A CA 1
ATOM 1095 C C . SER A 1 129 ? 31.811 -12.357 4.860 1.00 39.44 129 SER A C 1
ATOM 1097 O O . SER A 1 129 ? 32.396 -13.034 4.028 1.00 39.44 129 SER A O 1
ATOM 1099 N N . GLN A 1 130 ? 32.179 -11.100 5.114 1.00 41.06 130 GLN A N 1
ATOM 1100 C CA . GLN A 1 130 ? 33.559 -10.683 4.901 1.00 41.06 130 GLN A CA 1
ATOM 1101 C C . GLN A 1 130 ? 34.201 -10.537 6.268 1.00 41.06 130 GLN A C 1
ATOM 1103 O O . GLN A 1 130 ? 33.937 -9.585 7.004 1.00 41.06 130 GLN A O 1
ATOM 1108 N N . GLY A 1 131 ? 35.039 -11.516 6.599 1.00 39.91 131 GLY A N 1
ATOM 1109 C CA . GLY A 1 131 ? 36.054 -11.372 7.621 1.00 39.91 131 GLY A CA 1
ATOM 1110 C C . GLY A 1 131 ? 37.009 -10.253 7.224 1.00 39.91 131 GLY A C 1
ATOM 1111 O O . GLY A 1 131 ? 38.068 -10.502 6.667 1.00 39.91 131 GLY A O 1
ATOM 1112 N N . HIS A 1 132 ? 36.654 -9.017 7.558 1.00 35.81 132 HIS A N 1
ATOM 1113 C CA . HIS A 1 132 ? 37.665 -8.062 7.970 1.00 35.81 132 HIS A CA 1
ATOM 1114 C C . HIS A 1 132 ? 38.085 -8.494 9.369 1.00 35.81 132 HIS A C 1
ATOM 1116 O O . HIS A 1 132 ? 37.410 -8.197 10.357 1.00 35.81 132 HIS A O 1
ATOM 1122 N N . ARG A 1 133 ? 39.180 -9.259 9.440 1.00 34.28 133 ARG A N 1
ATOM 1123 C CA . ARG A 1 133 ? 39.938 -9.406 10.680 1.00 34.28 133 ARG A CA 1
ATOM 1124 C C . ARG A 1 133 ? 40.237 -7.988 11.159 1.00 34.28 133 ARG A C 1
ATOM 1126 O O . ARG A 1 133 ? 41.081 -7.309 10.585 1.00 34.28 133 ARG A O 1
ATOM 1133 N N . ARG A 1 134 ? 39.539 -7.526 12.196 1.00 36.19 134 ARG A N 1
ATOM 1134 C CA . ARG A 1 134 ? 40.117 -6.498 13.058 1.00 36.19 134 ARG A CA 1
ATOM 1135 C C . ARG A 1 134 ? 41.412 -7.112 13.594 1.00 36.19 134 ARG A C 1
ATOM 1137 O O . ARG A 1 134 ? 41.335 -8.222 14.127 1.00 36.19 134 ARG A O 1
ATOM 1144 N N . PRO A 1 135 ? 42.583 -6.471 13.458 1.00 34.88 135 PRO A N 1
ATOM 1145 C CA . PRO A 1 135 ? 43.704 -6.844 14.296 1.00 34.88 135 PRO A CA 1
ATOM 1146 C C . PRO A 1 135 ? 43.221 -6.677 15.735 1.00 34.88 135 PRO A C 1
ATOM 1148 O O . PRO A 1 135 ? 42.771 -5.597 16.124 1.00 34.88 135 PRO A O 1
ATOM 1151 N N . LEU A 1 136 ? 43.232 -7.767 16.496 1.00 36.56 136 LEU A N 1
ATOM 1152 C CA . LEU A 1 136 ? 43.144 -7.697 17.943 1.00 36.56 136 LEU A CA 1
ATOM 1153 C C . LEU A 1 136 ? 44.405 -6.956 18.387 1.00 36.56 136 LEU A C 1
ATOM 1155 O O . LEU A 1 136 ? 45.479 -7.544 18.474 1.00 36.56 136 LEU A O 1
ATOM 1159 N N . ILE A 1 137 ? 44.291 -5.645 18.592 1.00 38.09 137 ILE A N 1
ATOM 1160 C CA . ILE A 1 137 ? 45.278 -4.907 19.367 1.00 38.09 137 ILE A CA 1
ATOM 1161 C C . ILE A 1 137 ? 45.108 -5.439 20.790 1.00 38.09 137 ILE A C 1
ATOM 1163 O O . ILE A 1 137 ? 44.134 -5.123 21.472 1.00 38.09 137 ILE A O 1
ATOM 1167 N N . GLY A 1 138 ? 46.006 -6.349 21.177 1.00 37.50 138 GLY A N 1
ATOM 1168 C CA . GLY A 1 138 ? 46.195 -6.757 22.565 1.00 37.50 138 GLY A CA 1
ATOM 1169 C C . GLY A 1 138 ? 46.537 -5.545 23.439 1.00 37.50 138 GLY A C 1
ATOM 1170 O O . GLY A 1 138 ? 46.819 -4.467 22.911 1.00 37.50 138 GLY A O 1
ATOM 1171 N N . PRO A 1 139 ? 46.498 -5.686 24.771 1.00 33.69 139 PRO A N 1
ATOM 1172 C CA . PRO A 1 139 ? 46.656 -4.557 25.672 1.00 33.69 139 PRO A CA 1
ATOM 1173 C C . PRO A 1 139 ? 48.076 -4.002 25.532 1.00 33.69 139 PRO A C 1
ATOM 1175 O O . PRO A 1 139 ? 49.027 -4.569 26.061 1.00 33.69 139 PRO A O 1
ATOM 1178 N N . GLN A 1 140 ? 48.232 -2.896 24.805 1.00 36.06 140 GLN A N 1
ATOM 1179 C CA . GLN A 1 140 ? 49.414 -2.066 24.954 1.00 36.06 140 GLN A CA 1
ATOM 1180 C C . GLN A 1 140 ? 49.173 -1.178 26.165 1.00 36.06 140 GLN A C 1
ATOM 1182 O O . GLN A 1 140 ? 48.378 -0.241 26.142 1.00 36.06 140 GLN A O 1
ATOM 1187 N N . SER A 1 141 ? 49.853 -1.547 27.243 1.00 38.81 141 SER A N 1
ATOM 1188 C CA . SER A 1 141 ? 50.256 -0.662 28.320 1.00 38.81 141 SER A CA 1
ATOM 1189 C C . SER A 1 141 ? 50.785 0.648 27.735 1.00 38.81 141 SER A C 1
ATOM 1191 O O . SER A 1 141 ? 51.901 0.696 27.222 1.00 38.81 141 SER A O 1
ATOM 1193 N N . ILE A 1 142 ? 49.979 1.702 27.810 1.00 33.19 142 ILE A N 1
ATOM 1194 C CA . ILE A 1 142 ? 50.443 3.073 27.636 1.00 33.19 142 ILE A CA 1
ATOM 1195 C C . ILE A 1 142 ? 50.185 3.769 28.964 1.00 33.19 142 ILE A C 1
ATOM 1197 O O . ILE A 1 142 ? 49.080 4.199 29.287 1.00 33.19 142 ILE A O 1
ATOM 1201 N N . THR A 1 143 ? 51.243 3.793 29.763 1.00 32.84 143 THR A N 1
ATOM 1202 C CA . THR A 1 143 ? 51.432 4.720 30.867 1.00 32.84 143 THR A CA 1
ATOM 1203 C C . THR A 1 143 ? 51.389 6.138 30.305 1.00 32.84 143 THR A C 1
ATOM 1205 O O . THR A 1 143 ? 52.298 6.539 29.581 1.00 32.84 143 THR A O 1
ATOM 1208 N N . CYS A 1 144 ? 50.350 6.897 30.639 1.00 30.47 144 CYS A N 1
ATOM 1209 C CA . CYS A 1 144 ? 50.371 8.347 30.499 1.00 30.47 144 CYS A CA 1
ATOM 1210 C C . CYS A 1 144 ? 50.603 8.937 31.885 1.00 30.47 144 CYS A C 1
ATOM 1212 O O . CYS A 1 144 ? 49.723 8.937 32.745 1.00 30.47 144 CYS A O 1
ATOM 1214 N N . SER A 1 145 ? 51.838 9.375 32.084 1.00 33.38 145 SER A N 1
ATOM 1215 C CA . SER A 1 145 ? 52.331 10.120 33.230 1.00 33.38 145 SER A CA 1
ATOM 1216 C C . SER A 1 145 ? 51.503 11.392 33.424 1.00 33.38 145 SER A C 1
ATOM 1218 O O . SER A 1 145 ? 51.385 12.206 32.509 1.00 33.38 145 SER A O 1
ATOM 1220 N N . ALA A 1 146 ? 50.935 11.566 34.616 1.00 38.06 146 ALA A N 1
ATOM 1221 C CA . ALA A 1 146 ? 50.368 12.837 35.044 1.00 38.06 146 ALA A CA 1
ATOM 1222 C C . ALA A 1 146 ? 51.500 13.867 35.223 1.00 38.06 146 ALA A C 1
ATOM 1224 O O . ALA A 1 146 ? 52.523 13.520 35.821 1.00 38.06 146 ALA A O 1
ATOM 1225 N N . PRO A 1 147 ? 51.357 15.121 34.762 1.00 37.84 147 PRO A N 1
ATOM 1226 C CA . PRO A 1 147 ? 52.222 16.183 35.233 1.00 37.84 147 PRO A CA 1
ATOM 1227 C C . PRO A 1 147 ? 51.782 16.582 36.646 1.00 37.84 147 PRO A C 1
ATOM 1229 O O . PRO A 1 147 ? 50.618 16.886 36.906 1.00 37.84 147 PRO A O 1
ATOM 1232 N N . SER A 1 148 ? 52.746 16.545 37.557 1.00 37.22 148 SER A N 1
ATOM 1233 C CA . SER A 1 148 ? 52.689 17.133 38.888 1.00 37.22 148 SER A CA 1
ATOM 1234 C C . SER A 1 148 ? 52.368 18.626 38.812 1.00 37.22 148 SER A C 1
ATOM 1236 O O . SER A 1 148 ? 53.047 19.361 38.096 1.00 37.22 148 SER A O 1
ATOM 1238 N N . CYS A 1 149 ? 51.410 19.080 39.612 1.00 31.48 149 CYS A N 1
ATOM 1239 C CA . CYS A 1 149 ? 51.360 20.465 40.058 1.00 31.48 149 CYS A CA 1
ATOM 1240 C C . CYS A 1 149 ? 50.930 20.456 41.528 1.00 31.48 149 CYS A C 1
ATOM 1242 O O . CYS A 1 149 ? 49.747 20.349 41.846 1.00 31.48 149 CYS A O 1
ATOM 1244 N N . SER A 1 150 ? 51.925 20.465 42.410 1.00 36.09 150 SER A N 1
ATOM 1245 C CA . SER A 1 150 ? 51.801 20.910 43.793 1.00 36.09 150 SER A CA 1
ATOM 1246 C C . SER A 1 150 ? 52.235 22.379 43.877 1.00 36.09 150 SER A C 1
ATOM 1248 O O . SER A 1 150 ? 52.990 22.849 43.027 1.00 36.09 150 SER A O 1
ATOM 1250 N N . ASP A 1 151 ? 51.756 23.039 44.935 1.00 36.53 151 ASP A N 1
ATOM 1251 C CA . ASP A 1 151 ? 52.286 24.265 45.555 1.00 36.53 151 ASP A CA 1
ATOM 1252 C C . ASP A 1 151 ? 51.731 25.615 45.054 1.00 36.53 151 ASP A C 1
ATOM 1254 O O . ASP A 1 151 ? 52.358 26.311 44.258 1.00 36.53 151 ASP A O 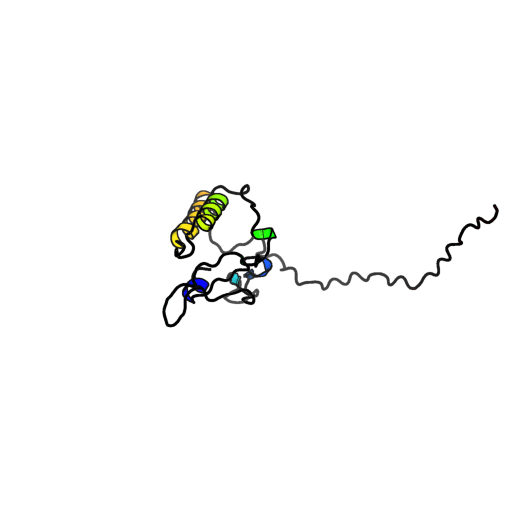1
ATOM 1258 N N . LEU A 1 152 ? 50.551 26.017 45.553 1.00 36.72 152 LEU A N 1
ATOM 1259 C CA . LEU A 1 152 ? 50.364 26.959 46.686 1.00 36.72 152 LEU A CA 1
ATOM 1260 C C . LEU A 1 152 ? 48.874 27.256 46.934 1.00 36.72 152 LEU A C 1
ATOM 1262 O O . LEU A 1 152 ? 48.136 27.478 45.949 1.00 36.72 152 LEU A O 1
#

Radius of gyration: 25.46 Å; chains: 1; bounding box: 73×46×68 Å

Foldseek 3Di:
DVVCVVVQKDQLADDPVQWDADDPPDPRRLPIDGHDSVVMDRQADPVVRDGDDDDPDDDRTYDVVVVPDPCPDDPLVVVLVVQVVPADSPHDDPVVVNVCSVVVVCVVVVHDPPSDDPCVPPPDPDPDPDPPPPPPPDDDDDDDDDDDDDDD

Secondary structure (DSSP, 8-state):
-HHHHHTTEE-----GGGEEEPPTTSTTTT-EEE---TT-EE-B-TTT-PBPPP-S-PPP-S-HHHHS--TTS-HHHHHHHHHHHH--TTPPP-HHHHHHHHHHHHHHTT---S---TTTTSPP--S-----------------PPPP----

Sequence (152 aa):
MEFVHTRSLIYRDVKPENFLVGRPGSKRQHTIHIIDFGLAKEYIDPETKKHIPYREHKSLTGTARYMSINTHLGKEMATYLRYVRRLDFFEKPDYDYLRKLFTDLFDRNGHIFDYQYDWTGKPLVSGRSQGHRRPLIGPQSITCSAPSCSDL

Organism: NCBI:txid230148

pLDDT: mean 73.09, std 19.27, range [30.47, 92.25]

InterPro domains:
  IPR000719 Protein kinase domain [PF00069] (1-68)
  IPR000719 Protein kinase domain [PS50011] (1-152)
  IPR008271 Serine/threonine-protein kinase, active site [PS00108] (9-21)
  IPR011009 Protein kinase-like domain superfamily [SSF56112] (1-119)
  IPR050235 Casein kinase 1/Serine/threonine-protein kinase-like [PTHR11909] (2-77)